Protein AF-A0A090WSJ0-F1 (afdb_monomer_lite)

Organism: NCBI:txid504487

Foldseek 3Di:
DCPDVVNCVVLVPLVVLLVVLLVLLVCVQPVDDPVPVVSVVVSVVSNVVSLVVSCVSCVVPVVNNVVSVVVVVVSVVVSVVSVVVVVCCVVPPPD

Sequence (95 aa):
MLLNPTFLKLNKAPLLLALASLVFYWAFAYNLVRTDYIKLITLYVALFVLFYNITKHLKHNSKALTYLAFAFRAIFILAIPNLSQDFIDLFGTDA

Structure (mmCIF, N/CA/C/O backbone):
data_AF-A0A090WSJ0-F1
#
_entry.id   AF-A0A090WSJ0-F1
#
loop_
_atom_site.group_PDB
_atom_site.id
_atom_site.type_symbol
_atom_site.label_atom_id
_atom_site.label_alt_id
_atom_site.label_comp_id
_atom_site.label_asym_id
_atom_site.label_entity_id
_atom_site.label_seq_id
_atom_site.pdbx_PDB_ins_code
_atom_site.Cartn_x
_atom_site.Cartn_y
_atom_site.Cartn_z
_atom_site.occupancy
_atom_site.B_iso_or_equiv
_atom_site.auth_seq_id
_atom_site.auth_comp_id
_atom_site.auth_asym_id
_atom_site.auth_atom_id
_atom_site.pdbx_PDB_model_num
ATOM 1 N N . MET A 1 1 ? -3.122 8.571 18.797 1.00 51.44 1 MET A N 1
ATOM 2 C CA . MET A 1 1 ? -3.952 7.414 19.220 1.00 51.44 1 MET A CA 1
ATOM 3 C C . MET A 1 1 ? -3.888 6.206 18.266 1.00 51.44 1 MET A C 1
ATOM 5 O O . MET A 1 1 ? -4.447 5.176 18.608 1.00 51.44 1 MET A O 1
ATOM 9 N N . LEU A 1 2 ? -3.206 6.297 17.108 1.00 49.00 2 LEU A N 1
ATOM 10 C CA . LEU A 1 2 ? -2.978 5.168 16.185 1.00 49.00 2 LEU A CA 1
ATOM 11 C C . LEU A 1 2 ? -1.928 4.169 16.704 1.00 49.00 2 LEU A C 1
ATOM 13 O O . LEU A 1 2 ? -2.092 2.963 16.588 1.00 49.00 2 LEU A O 1
ATOM 17 N N . LEU A 1 3 ? -0.868 4.693 17.323 1.00 59.03 3 LEU A N 1
ATOM 18 C CA . LEU A 1 3 ? 0.260 3.938 17.879 1.00 59.03 3 LEU A CA 1
ATOM 19 C C . LEU A 1 3 ? -0.027 3.418 19.298 1.00 59.03 3 LEU A C 1
ATOM 21 O O . LEU A 1 3 ? 0.877 3.306 20.117 1.00 59.03 3 LEU A O 1
ATOM 25 N N . ASN A 1 4 ? -1.296 3.160 19.628 1.00 61.94 4 ASN A N 1
ATOM 26 C CA . ASN A 1 4 ? -1.614 2.484 20.880 1.00 61.94 4 ASN A CA 1
ATOM 27 C C . ASN A 1 4 ? -1.405 0.974 20.661 1.00 61.94 4 ASN A C 1
ATOM 29 O O . ASN A 1 4 ? -2.026 0.427 19.741 1.00 61.94 4 ASN A O 1
ATOM 33 N N . PRO A 1 5 ? -0.591 0.272 21.470 1.00 61.84 5 PRO A N 1
ATOM 34 C CA . PRO A 1 5 ? -0.424 -1.179 21.357 1.00 61.84 5 PRO A CA 1
ATOM 35 C C . PRO 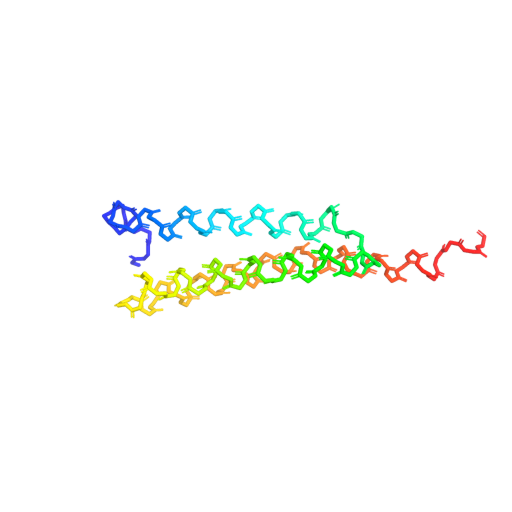A 1 5 ? -1.761 -1.934 21.377 1.00 61.84 5 PRO A C 1
ATOM 37 O O . PRO A 1 5 ? -1.915 -2.926 20.666 1.00 61.84 5 PRO A O 1
ATOM 40 N N . THR A 1 6 ? -2.773 -1.429 22.091 1.00 66.94 6 THR A N 1
ATOM 41 C CA . THR A 1 6 ? -4.128 -2.006 22.090 1.00 66.94 6 THR A CA 1
ATOM 42 C C . THR A 1 6 ? -4.804 -1.897 20.720 1.00 66.94 6 THR A C 1
ATOM 44 O O . THR A 1 6 ? -5.457 -2.837 20.272 1.00 66.94 6 THR A O 1
ATOM 47 N N . PHE A 1 7 ? -4.603 -0.782 20.009 1.00 67.06 7 PHE A N 1
ATOM 48 C CA . PHE A 1 7 ? -5.151 -0.565 18.668 1.00 67.06 7 PHE A CA 1
ATOM 49 C C . PHE A 1 7 ? -4.484 -1.475 17.629 1.00 67.06 7 PHE A C 1
ATOM 51 O O . PHE A 1 7 ? -5.184 -2.079 16.817 1.00 67.06 7 PHE A O 1
ATOM 58 N N . LEU A 1 8 ? -3.157 -1.635 17.707 1.00 62.72 8 LEU A N 1
ATOM 59 C CA . LEU A 1 8 ? -2.389 -2.564 16.866 1.00 62.72 8 LEU A CA 1
ATOM 60 C C . LEU A 1 8 ? -2.784 -4.027 17.118 1.00 62.72 8 LEU A C 1
ATOM 62 O O . LEU A 1 8 ? -2.876 -4.820 16.183 1.00 62.72 8 LEU A O 1
ATOM 66 N N . LYS A 1 9 ? -3.069 -4.386 18.376 1.00 63.03 9 LYS A N 1
ATOM 67 C CA . LYS A 1 9 ? -3.481 -5.745 18.752 1.00 63.03 9 LYS A CA 1
ATOM 68 C C . LYS A 1 9 ? -4.907 -6.084 18.299 1.00 63.03 9 LYS A C 1
ATOM 70 O O . LYS A 1 9 ? -5.161 -7.250 18.006 1.00 63.03 9 LYS A O 1
ATOM 75 N N . LEU A 1 10 ? -5.800 -5.093 18.215 1.00 68.06 10 LEU A N 1
ATOM 76 C CA . LEU A 1 10 ? -7.180 -5.238 17.724 1.00 68.06 10 LEU A CA 1
ATOM 77 C C . LEU A 1 10 ? -7.279 -5.199 16.190 1.00 68.06 10 LEU A C 1
ATOM 79 O O . LEU A 1 10 ? -8.091 -5.910 15.609 1.00 68.06 10 LEU A O 1
ATOM 83 N N . ASN A 1 11 ? -6.434 -4.411 15.521 1.00 71.69 11 ASN A N 1
ATOM 84 C CA . ASN A 1 11 ? -6.506 -4.166 14.077 1.00 71.69 11 ASN A CA 1
ATOM 85 C C . ASN A 1 11 ? -5.370 -4.864 13.310 1.00 71.69 11 ASN A C 1
ATOM 87 O O . ASN A 1 11 ? -4.763 -4.290 12.408 1.00 71.69 11 ASN A O 1
ATOM 91 N N . LYS A 1 12 ? -5.078 -6.124 13.654 1.00 75.25 12 LYS A N 1
ATOM 92 C CA . LYS A 1 12 ? -3.994 -6.900 13.020 1.00 75.25 12 LYS A CA 1
ATOM 93 C C . LYS A 1 12 ? -4.214 -7.124 11.523 1.00 75.25 12 LYS A C 1
ATOM 95 O O . LYS A 1 12 ? -3.277 -7.005 10.744 1.00 75.25 12 LYS A O 1
ATOM 100 N N . ALA A 1 13 ? -5.450 -7.424 11.121 1.00 81.94 13 ALA A N 1
ATOM 101 C CA . ALA A 1 13 ? -5.803 -7.675 9.723 1.00 81.94 13 ALA A CA 1
ATOM 10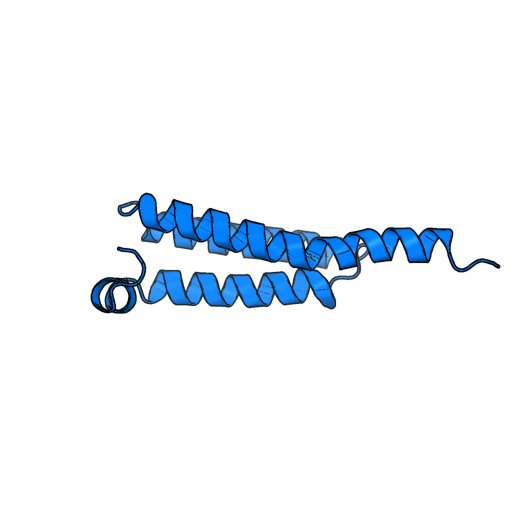2 C C . ALA A 1 13 ? -5.504 -6.475 8.797 1.00 81.94 13 ALA A C 1
ATOM 104 O O . ALA A 1 13 ? -4.753 -6.640 7.838 1.00 81.94 13 ALA A O 1
ATOM 105 N N . PRO A 1 14 ? -5.994 -5.252 9.071 1.00 82.00 14 PRO A N 1
ATOM 106 C CA . PRO A 1 14 ? -5.676 -4.093 8.238 1.00 82.00 14 PRO A CA 1
ATOM 107 C C . PRO A 1 14 ? -4.205 -3.665 8.319 1.00 82.00 14 PRO A C 1
ATOM 109 O O . PRO A 1 14 ? -3.694 -3.119 7.346 1.00 82.00 14 PRO A O 1
ATOM 112 N N . LEU A 1 15 ? -3.501 -3.951 9.422 1.00 82.94 15 LEU A N 1
ATOM 113 C CA . LEU A 1 15 ? -2.051 -3.750 9.506 1.00 82.94 15 LEU A CA 1
ATOM 114 C C . LEU A 1 15 ? -1.298 -4.674 8.534 1.00 82.94 15 LEU A C 1
ATOM 116 O O . LEU A 1 15 ? -0.416 -4.220 7.811 1.00 82.94 15 LEU A O 1
ATOM 120 N N . LEU A 1 16 ? -1.672 -5.956 8.482 1.00 86.38 16 LEU A N 1
ATOM 121 C CA . LEU A 1 16 ? -1.106 -6.919 7.532 1.00 86.38 16 LEU A CA 1
ATOM 122 C C . LEU A 1 16 ? -1.391 -6.514 6.085 1.00 86.38 16 LEU A C 1
ATOM 124 O O . LEU A 1 16 ? -0.494 -6.565 5.249 1.00 86.38 16 LEU A O 1
ATOM 128 N N . LEU A 1 17 ? -2.611 -6.055 5.798 1.00 87.12 17 LEU A N 1
ATOM 129 C CA . LEU A 1 17 ? -2.964 -5.534 4.477 1.00 87.12 17 LEU A CA 1
ATOM 130 C C . LEU A 1 17 ? -2.137 -4.291 4.117 1.00 87.12 17 LEU A C 1
ATOM 132 O O . LEU A 1 17 ? -1.687 -4.174 2.982 1.00 87.12 17 LEU A O 1
ATOM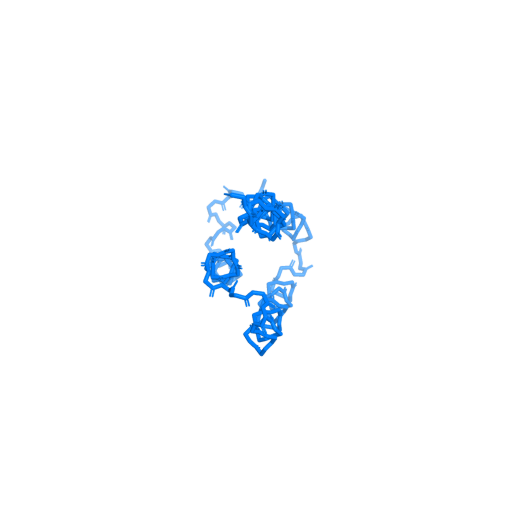 136 N N . ALA A 1 18 ? -1.881 -3.394 5.074 1.00 86.06 18 ALA A N 1
ATOM 137 C CA . ALA A 1 18 ? -1.024 -2.230 4.858 1.00 86.06 18 ALA A CA 1
ATOM 138 C C . ALA A 1 18 ? 0.430 -2.632 4.545 1.00 86.06 18 ALA A C 1
ATOM 140 O O . ALA A 1 18 ? 1.043 -2.096 3.619 1.00 86.06 18 ALA A O 1
ATOM 141 N N . LEU A 1 19 ? 0.973 -3.626 5.254 1.00 88.00 19 LEU A N 1
ATOM 142 C CA . LEU A 1 19 ? 2.297 -4.178 4.952 1.00 88.00 19 LEU A CA 1
ATOM 143 C C . LEU A 1 19 ? 2.336 -4.841 3.570 1.00 88.00 19 LEU A C 1
ATOM 145 O O . LEU A 1 19 ? 3.264 -4.597 2.802 1.00 88.00 19 LEU A O 1
ATOM 149 N N . ALA A 1 20 ? 1.307 -5.610 3.212 1.00 89.88 20 ALA A N 1
ATOM 150 C CA . ALA A 1 20 ? 1.200 -6.223 1.891 1.00 89.88 20 ALA A CA 1
ATOM 151 C C . ALA A 1 20 ? 1.156 -5.169 0.774 1.00 89.88 20 ALA A C 1
ATOM 153 O O . ALA A 1 20 ? 1.847 -5.304 -0.235 1.00 89.88 20 ALA A O 1
ATOM 154 N N . SER A 1 21 ? 0.420 -4.070 0.964 1.00 89.31 21 SER A N 1
ATOM 155 C CA . SER A 1 21 ? 0.425 -2.969 -0.005 1.00 89.31 21 SER A CA 1
ATOM 156 C C . SER A 1 21 ? 1.789 -2.289 -0.122 1.00 89.31 21 SER A C 1
ATOM 158 O O . SER A 1 21 ? 2.138 -1.856 -1.213 1.00 89.31 21 SER A O 1
ATOM 160 N N . LEU A 1 22 ? 2.588 -2.248 0.951 1.00 87.31 22 LEU A N 1
ATOM 161 C CA . LEU A 1 22 ? 3.959 -1.731 0.911 1.00 87.31 22 LEU A CA 1
ATOM 162 C C . LEU A 1 22 ? 4.838 -2.556 -0.042 1.00 87.31 22 LEU A C 1
ATOM 164 O O . LEU A 1 22 ? 5.585 -1.995 -0.839 1.00 87.31 22 LEU A O 1
ATOM 168 N N . VAL A 1 23 ? 4.699 -3.885 0.002 1.00 90.12 23 VAL A N 1
ATOM 169 C CA . VAL A 1 23 ? 5.409 -4.810 -0.895 1.00 90.12 23 VAL A CA 1
ATOM 170 C C . VAL A 1 23 ? 4.978 -4.598 -2.345 1.00 90.12 23 VAL A C 1
ATOM 172 O O . VAL A 1 23 ? 5.825 -4.540 -3.234 1.00 90.12 23 VAL A O 1
ATOM 175 N N . PHE A 1 24 ? 3.680 -4.421 -2.601 1.00 89.69 24 PHE A N 1
ATOM 176 C CA . PHE A 1 24 ? 3.221 -4.108 -3.953 1.00 89.69 24 PHE A CA 1
ATOM 177 C C . PHE A 1 24 ? 3.701 -2.731 -4.432 1.00 89.69 24 PHE A C 1
ATOM 179 O O . PHE A 1 24 ? 4.077 -2.606 -5.591 1.00 89.69 24 PHE A O 1
ATOM 186 N N . TYR A 1 25 ? 3.765 -1.716 -3.565 1.00 86.50 25 TYR A N 1
ATOM 187 C CA . TYR A 1 25 ? 4.373 -0.426 -3.913 1.00 86.50 25 TYR A CA 1
ATOM 188 C C . TYR A 1 25 ? 5.859 -0.553 -4.242 1.00 86.50 25 TYR A C 1
ATOM 190 O O . TYR A 1 25 ? 6.330 0.076 -5.185 1.00 86.50 25 TYR A O 1
ATOM 198 N N . TRP A 1 26 ? 6.590 -1.399 -3.518 1.00 85.38 26 TRP A N 1
ATOM 199 C CA . TRP A 1 26 ? 7.977 -1.704 -3.854 1.00 85.38 26 TRP A CA 1
ATOM 200 C C . TRP A 1 26 ? 8.089 -2.373 -5.229 1.00 85.38 26 TRP A C 1
ATOM 202 O O . TRP A 1 26 ? 8.890 -1.954 -6.062 1.00 85.38 26 TRP A O 1
ATOM 212 N N . ALA A 1 27 ? 7.244 -3.371 -5.505 1.00 87.56 27 ALA A N 1
ATOM 213 C CA . ALA A 1 27 ? 7.190 -4.020 -6.813 1.00 87.56 27 ALA A CA 1
ATOM 214 C C . ALA A 1 27 ? 6.832 -3.027 -7.935 1.00 87.56 27 ALA A C 1
ATOM 216 O O . ALA A 1 27 ? 7.421 -3.090 -9.010 1.00 87.56 27 ALA A O 1
ATOM 217 N N . PHE A 1 28 ? 5.927 -2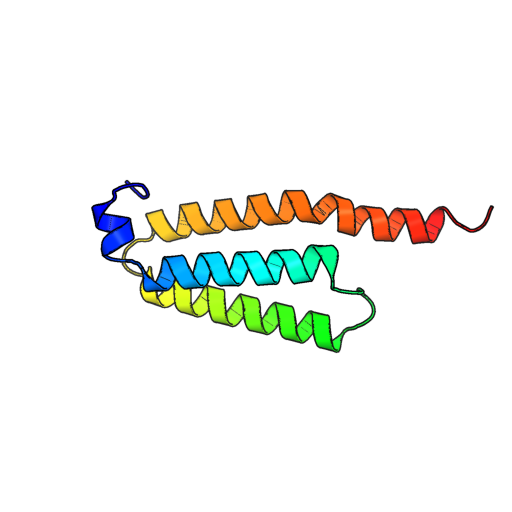.079 -7.669 1.00 85.75 28 PHE A N 1
ATOM 218 C CA . PHE A 1 28 ? 5.576 -0.994 -8.589 1.00 85.75 28 PHE A CA 1
ATOM 219 C C . PHE A 1 28 ? 6.752 -0.065 -8.876 1.00 85.75 28 PHE A C 1
ATOM 221 O O . PHE A 1 28 ? 6.911 0.405 -10.000 1.00 85.75 28 PHE A O 1
ATOM 228 N N . ALA A 1 29 ? 7.528 0.258 -7.843 1.00 82.88 29 ALA A N 1
ATOM 229 C CA . ALA A 1 29 ? 8.633 1.189 -7.956 1.00 82.88 29 ALA A CA 1
ATOM 230 C C . ALA A 1 29 ? 9.809 0.560 -8.705 1.00 82.88 29 ALA A C 1
ATOM 232 O O . ALA A 1 29 ? 10.320 1.198 -9.611 1.00 82.88 29 ALA A O 1
ATOM 233 N N . TYR A 1 30 ? 10.201 -0.675 -8.373 1.00 82.31 30 TYR A N 1
ATOM 234 C CA . TYR A 1 30 ? 11.481 -1.244 -8.817 1.00 82.31 30 TYR A CA 1
ATOM 235 C C . TYR A 1 30 ? 11.383 -2.388 -9.833 1.00 82.31 30 TYR A C 1
ATOM 237 O O . TYR A 1 30 ? 12.367 -2.677 -10.502 1.00 82.31 30 TYR A O 1
ATOM 245 N N . ASN A 1 31 ? 10.243 -3.077 -9.932 1.00 83.19 31 ASN A N 1
ATOM 246 C CA . ASN A 1 31 ? 10.106 -4.288 -10.759 1.00 83.19 31 ASN A CA 1
ATOM 247 C C . ASN A 1 31 ? 9.094 -4.118 -11.908 1.00 83.19 31 ASN A C 1
ATOM 249 O O . ASN A 1 31 ? 8.876 -5.029 -12.709 1.00 83.19 31 ASN A O 1
ATOM 253 N N . LEU A 1 32 ? 8.434 -2.961 -11.987 1.00 83.06 32 LEU A N 1
ATOM 254 C CA . LEU A 1 32 ? 7.465 -2.678 -13.032 1.00 83.06 32 LEU A CA 1
ATOM 255 C C . LEU A 1 32 ? 8.129 -1.920 -14.180 1.00 83.06 32 LEU A C 1
ATOM 257 O O . LEU A 1 32 ? 8.405 -0.729 -14.072 1.00 83.06 32 LEU A O 1
ATOM 261 N N . VAL A 1 33 ? 8.292 -2.603 -15.310 1.00 81.25 33 VAL A N 1
ATOM 262 C CA . VAL A 1 33 ? 8.585 -1.951 -16.589 1.00 81.25 33 VAL A CA 1
ATOM 263 C C . VAL A 1 33 ? 7.302 -1.273 -17.080 1.00 81.25 33 VAL A C 1
ATOM 265 O O . VAL A 1 33 ? 6.268 -1.928 -17.205 1.00 81.25 33 VAL A O 1
ATOM 268 N N . ARG A 1 34 ? 7.341 0.038 -17.351 1.00 74.50 34 ARG A N 1
ATOM 269 C CA . ARG A 1 34 ? 6.147 0.856 -17.665 1.00 74.50 34 ARG A CA 1
ATOM 270 C C . ARG A 1 34 ? 5.394 0.418 -18.923 1.00 74.50 34 ARG A C 1
ATOM 272 O O . ARG A 1 34 ? 4.193 0.655 -19.021 1.00 74.50 34 ARG A O 1
ATOM 279 N N . THR A 1 35 ? 6.087 -0.227 -19.856 1.00 81.88 35 THR A N 1
ATOM 280 C CA . THR A 1 35 ? 5.515 -0.776 -21.095 1.00 81.88 35 THR A CA 1
ATOM 281 C C . THR A 1 35 ? 4.792 -2.109 -20.882 1.00 81.88 35 THR A C 1
ATOM 283 O O . THR A 1 35 ? 4.022 -2.534 -21.741 1.00 81.88 35 THR A O 1
ATOM 286 N N . ASP A 1 36 ? 4.971 -2.760 -19.729 1.00 86.50 36 ASP A N 1
ATOM 287 C CA . ASP A 1 36 ? 4.231 -3.963 -19.350 1.00 86.50 36 ASP A CA 1
ATOM 288 C C . ASP A 1 36 ? 2.864 -3.567 -18.762 1.00 86.50 36 ASP A C 1
ATOM 290 O O . ASP A 1 36 ? 2.630 -3.569 -17.547 1.00 86.50 36 ASP A O 1
ATOM 294 N N . TYR A 1 37 ? 1.947 -3.178 -19.653 1.00 85.62 37 TYR A N 1
ATOM 295 C CA . TYR A 1 37 ? 0.608 -2.703 -19.288 1.00 85.62 37 TYR A CA 1
ATOM 296 C C . TYR A 1 37 ? -0.187 -3.735 -18.481 1.00 85.62 37 TYR A C 1
ATOM 298 O O . TYR A 1 37 ? -0.967 -3.363 -17.604 1.00 85.62 37 TYR A O 1
ATOM 306 N N . ILE A 1 38 ? 0.028 -5.029 -18.740 1.00 91.19 38 ILE A N 1
ATOM 307 C CA . ILE A 1 38 ? -0.644 -6.110 -18.015 1.00 91.19 38 ILE A CA 1
ATOM 308 C C . ILE A 1 38 ? -0.200 -6.113 -16.555 1.00 91.19 38 ILE A C 1
ATOM 310 O O . ILE A 1 38 ? -1.056 -6.101 -15.662 1.00 91.19 38 ILE A O 1
ATOM 314 N N . LYS A 1 39 ? 1.113 -6.068 -16.286 1.00 86.94 39 LYS A N 1
ATOM 315 C CA . LYS A 1 39 ? 1.606 -5.949 -14.907 1.00 86.94 39 LYS A CA 1
ATOM 316 C C . LYS A 1 39 ? 1.149 -4.655 -14.255 1.00 86.94 39 LYS A C 1
ATOM 318 O O . LYS A 1 39 ? 0.757 -4.693 -13.091 1.00 86.94 39 LYS A O 1
ATOM 323 N N . LEU A 1 40 ? 1.148 -3.543 -14.988 1.00 88.06 40 LEU A N 1
ATOM 324 C CA . LEU A 1 40 ? 0.729 -2.246 -14.460 1.00 88.06 40 LEU A CA 1
ATOM 325 C C . LEU A 1 40 ? -0.728 -2.288 -13.986 1.00 88.06 40 LEU A C 1
ATOM 327 O O . LEU A 1 40 ? -1.007 -1.979 -12.827 1.00 88.06 40 LEU A O 1
ATOM 331 N N . ILE A 1 41 ? -1.645 -2.734 -14.847 1.00 91.06 41 ILE A N 1
ATOM 332 C CA . ILE A 1 41 ? -3.072 -2.851 -14.519 1.00 91.06 41 ILE A CA 1
ATOM 333 C C . ILE A 1 41 ? -3.275 -3.840 -13.368 1.00 91.06 41 ILE A C 1
ATOM 335 O O . ILE A 1 41 ? -3.996 -3.534 -12.418 1.00 91.06 41 ILE A O 1
ATOM 339 N N . THR A 1 42 ? -2.602 -4.992 -13.409 1.00 92.56 42 THR A N 1
ATOM 340 C CA . THR A 1 42 ? -2.697 -6.014 -12.355 1.00 92.56 42 THR A CA 1
ATOM 341 C C . THR A 1 42 ? -2.284 -5.454 -10.999 1.00 92.56 42 THR A C 1
ATOM 343 O O . THR A 1 42 ? -2.996 -5.647 -10.011 1.00 92.56 42 THR A O 1
ATOM 346 N N . LEU A 1 43 ? -1.172 -4.715 -10.940 1.00 90.81 43 LEU A N 1
ATOM 347 C CA . LEU A 1 43 ? -0.717 -4.096 -9.701 1.00 90.81 43 LEU A CA 1
ATOM 348 C C . LEU A 1 43 ? -1.721 -3.057 -9.199 1.00 90.81 43 LEU A C 1
ATOM 350 O O . LEU A 1 43 ? -2.086 -3.086 -8.027 1.00 90.81 43 LEU A O 1
ATOM 354 N N . TYR A 1 44 ? -2.213 -2.179 -10.075 1.00 89.62 44 TYR A N 1
ATOM 355 C CA . TYR A 1 44 ? -3.207 -1.167 -9.705 1.00 89.62 44 TYR A CA 1
ATOM 356 C C . TYR A 1 44 ? -4.485 -1.792 -9.137 1.00 89.62 44 TYR A C 1
ATOM 358 O O . TYR A 1 44 ? -4.975 -1.350 -8.095 1.00 89.62 44 TYR A O 1
ATOM 366 N N . VAL A 1 45 ? -5.002 -2.843 -9.777 1.00 94.38 45 VAL A N 1
ATOM 367 C CA . VAL A 1 45 ? -6.186 -3.569 -9.299 1.00 94.38 45 VAL A CA 1
ATOM 368 C C . VAL A 1 45 ? -5.903 -4.241 -7.954 1.00 94.38 45 VAL A C 1
ATOM 370 O O . VAL A 1 45 ? -6.712 -4.118 -7.033 1.00 94.38 45 VAL A O 1
ATOM 373 N N . ALA A 1 46 ? -4.749 -4.893 -7.793 1.00 92.94 46 ALA A N 1
ATOM 374 C CA . ALA A 1 46 ? -4.363 -5.519 -6.529 1.00 92.94 46 ALA A CA 1
ATOM 375 C C . ALA A 1 46 ? -4.277 -4.491 -5.387 1.00 92.94 46 ALA A C 1
ATOM 377 O O . ALA A 1 46 ? -4.895 -4.682 -4.336 1.00 92.94 46 ALA A O 1
ATOM 378 N N . LEU A 1 47 ? -3.585 -3.367 -5.604 1.00 90.81 47 LEU A N 1
ATOM 379 C CA . LEU A 1 47 ? -3.510 -2.276 -4.629 1.00 90.81 47 LEU A CA 1
ATOM 380 C C . LEU A 1 47 ? -4.896 -1.710 -4.294 1.00 90.81 47 LEU A C 1
ATOM 382 O O . LEU A 1 47 ? -5.178 -1.447 -3.124 1.00 90.81 47 LEU A O 1
ATOM 386 N N . PHE A 1 48 ? -5.772 -1.552 -5.289 1.00 91.25 48 PHE A N 1
ATOM 387 C CA . PHE A 1 48 ? -7.135 -1.069 -5.076 1.00 91.25 48 PHE A CA 1
ATOM 388 C C . PHE A 1 48 ? -7.951 -2.024 -4.196 1.00 91.25 48 PHE A C 1
ATOM 390 O O . PHE A 1 48 ? -8.607 -1.587 -3.249 1.00 91.25 48 PHE A O 1
ATOM 397 N N . VAL A 1 49 ? -7.869 -3.332 -4.449 1.00 92.75 49 VAL A N 1
ATOM 398 C CA . VAL A 1 49 ? -8.546 -4.356 -3.637 1.00 92.75 49 VAL A CA 1
ATOM 399 C C . VAL A 1 49 ? -8.017 -4.358 -2.200 1.00 92.75 49 VAL A C 1
ATOM 401 O O . VAL A 1 49 ? -8.807 -4.435 -1.254 1.00 92.75 49 VAL A O 1
ATOM 404 N N . LEU A 1 50 ? -6.701 -4.230 -2.004 1.00 90.50 50 LEU A N 1
ATOM 405 C CA . LEU A 1 50 ? -6.112 -4.100 -0.667 1.00 90.50 50 LEU A CA 1
ATOM 406 C C . LEU A 1 50 ? -6.629 -2.844 0.045 1.00 90.50 50 LEU A C 1
ATOM 408 O O . LEU A 1 50 ? -7.086 -2.931 1.185 1.00 90.50 50 LEU A O 1
ATOM 412 N N . PHE A 1 51 ? -6.621 -1.696 -0.634 1.00 88.88 51 PHE A N 1
ATOM 413 C CA . PHE A 1 51 ? -7.123 -0.434 -0.091 1.00 88.88 51 PHE A CA 1
ATOM 414 C C . PHE A 1 51 ? -8.608 -0.510 0.286 1.00 88.88 51 PHE A C 1
ATOM 416 O O . PHE A 1 51 ? -9.005 -0.057 1.366 1.00 88.88 51 PHE A O 1
ATOM 423 N N . TYR A 1 52 ? -9.428 -1.128 -0.564 1.00 90.12 52 TYR A N 1
ATOM 424 C CA . TYR A 1 52 ? -10.845 -1.340 -0.295 1.00 90.12 52 TYR A CA 1
ATOM 425 C C . TYR A 1 52 ? -11.055 -2.195 0.961 1.00 90.12 52 TYR A C 1
ATOM 427 O O . TYR A 1 52 ? -11.840 -1.827 1.838 1.00 90.12 52 TYR A O 1
ATOM 435 N N . ASN A 1 53 ? -10.303 -3.291 1.103 1.00 89.56 53 ASN A N 1
ATOM 436 C CA . ASN A 1 53 ? -10.371 -4.142 2.291 1.00 89.56 53 ASN A CA 1
ATOM 437 C C . ASN A 1 53 ? -9.908 -3.410 3.559 1.00 89.56 53 ASN A C 1
ATOM 439 O O . ASN A 1 53 ? -10.594 -3.478 4.581 1.00 89.56 53 ASN A O 1
ATOM 443 N N . ILE A 1 54 ? -8.806 -2.650 3.502 1.00 87.75 54 ILE A N 1
ATOM 444 C CA . ILE A 1 54 ? -8.349 -1.826 4.635 1.00 87.75 54 ILE A CA 1
ATOM 445 C C . ILE A 1 54 ? -9.447 -0.844 5.049 1.00 87.75 54 ILE A C 1
ATOM 447 O O . ILE A 1 54 ? -9.789 -0.766 6.229 1.00 87.75 54 ILE A O 1
ATOM 451 N N . THR A 1 55 ? -10.045 -0.145 4.084 1.00 86.19 55 THR A N 1
ATOM 452 C CA . THR A 1 55 ? -11.119 0.827 4.331 1.00 86.19 55 THR A CA 1
ATOM 453 C C . THR A 1 55 ? -12.356 0.167 4.936 1.00 86.19 55 THR A C 1
ATOM 455 O O . THR A 1 55 ? -12.957 0.716 5.861 1.00 86.19 55 THR A O 1
ATOM 458 N N . LYS A 1 56 ? -12.715 -1.038 4.479 1.00 86.56 56 LYS A N 1
ATOM 459 C CA . LYS A 1 56 ? -13.832 -1.819 5.029 1.00 86.56 56 LYS A CA 1
ATOM 460 C C . LYS A 1 56 ? -13.597 -2.193 6.496 1.00 86.56 56 LYS A C 1
ATOM 462 O O . LYS A 1 56 ? -14.517 -2.067 7.301 1.00 86.56 56 LYS A O 1
ATOM 467 N N . HIS A 1 57 ? -12.377 -2.592 6.857 1.00 82.19 57 HIS A N 1
ATOM 468 C CA . HIS A 1 57 ? -12.019 -2.940 8.236 1.00 82.19 57 HIS A CA 1
ATOM 469 C C . HIS A 1 57 ? -11.845 -1.716 9.151 1.00 82.19 57 HIS A C 1
ATOM 471 O O . HIS A 1 57 ? -12.199 -1.780 10.326 1.00 82.19 57 HIS A O 1
ATOM 477 N N . LEU A 1 58 ? -11.344 -0.590 8.630 1.00 82.88 58 LEU A N 1
ATOM 478 C CA . LEU A 1 58 ? -11.118 0.652 9.387 1.00 82.88 58 LEU A CA 1
ATOM 479 C C . LEU A 1 58 ? -12.285 1.643 9.320 1.00 82.88 58 LEU A C 1
ATOM 481 O O . LEU A 1 58 ? -12.142 2.763 9.808 1.00 82.88 58 LEU A O 1
ATOM 485 N N . LYS A 1 59 ? -13.447 1.265 8.771 1.00 78.06 59 LYS A N 1
ATOM 486 C CA . LYS A 1 59 ? -14.587 2.180 8.573 1.00 78.06 59 LYS A CA 1
ATOM 487 C C . LYS A 1 59 ? -15.022 2.898 9.860 1.00 78.06 59 LYS A C 1
ATOM 489 O O . LYS A 1 59 ? -15.425 4.055 9.813 1.00 78.06 59 LYS A O 1
ATOM 494 N N . HIS A 1 60 ? -14.892 2.237 11.011 1.00 77.56 60 HIS A N 1
ATOM 495 C CA . HIS A 1 60 ? -15.214 2.809 12.325 1.00 77.56 60 HIS A CA 1
ATOM 496 C C . HIS A 1 60 ? -14.118 3.718 12.905 1.00 77.56 60 HIS A C 1
ATOM 498 O O . HIS A 1 60 ? -14.341 4.378 13.917 1.00 77.56 60 HIS A O 1
ATOM 504 N N . ASN A 1 61 ? -12.938 3.774 12.287 1.00 76.94 61 ASN A N 1
ATOM 505 C CA . ASN A 1 61 ? -11.811 4.575 12.744 1.00 76.94 61 ASN A CA 1
ATOM 506 C C . ASN A 1 61 ? -11.246 5.436 11.605 1.00 76.94 61 ASN A C 1
ATOM 508 O O . ASN A 1 61 ? -10.175 5.181 11.054 1.00 76.94 61 ASN A O 1
ATOM 512 N N . SER A 1 62 ? -11.980 6.501 11.277 1.00 75.31 62 SER A N 1
ATOM 513 C CA . SER A 1 62 ? -11.624 7.465 10.228 1.00 75.31 62 SER A CA 1
ATOM 514 C C . SER A 1 62 ? -10.247 8.098 10.435 1.00 75.31 62 SER A C 1
ATOM 516 O O . SER A 1 62 ? -9.496 8.246 9.475 1.00 75.31 62 SER A O 1
ATOM 518 N N . LYS A 1 63 ? -9.863 8.384 11.689 1.00 80.94 63 LYS A N 1
ATOM 519 C CA . LYS A 1 63 ? -8.522 8.893 12.025 1.00 80.94 63 LYS A CA 1
ATOM 520 C C . LYS A 1 63 ? -7.434 7.935 11.546 1.00 80.94 63 LYS A C 1
ATOM 522 O O . LYS A 1 63 ? -6.423 8.381 11.012 1.00 80.94 63 LYS A O 1
ATOM 527 N N . ALA A 1 64 ? -7.646 6.627 11.710 1.00 79.75 64 ALA A N 1
ATOM 528 C CA . ALA A 1 64 ? -6.696 5.623 11.256 1.00 79.75 64 ALA A CA 1
ATOM 529 C C . ALA A 1 64 ? -6.547 5.583 9.738 1.00 79.75 64 ALA A C 1
ATOM 531 O O . ALA A 1 64 ? -5.428 5.494 9.232 1.00 79.75 64 ALA A O 1
ATOM 532 N N . LEU A 1 65 ? -7.658 5.746 9.026 1.00 80.75 65 LEU A N 1
ATOM 533 C CA . LEU A 1 65 ? -7.659 5.839 7.574 1.00 80.75 65 LEU A CA 1
ATOM 534 C C . LEU A 1 65 ? -6.915 7.091 7.077 1.00 80.75 65 LEU A C 1
ATOM 536 O O . LEU A 1 65 ? -6.156 7.003 6.116 1.00 80.75 65 LEU A O 1
ATOM 540 N N . THR A 1 66 ? -7.055 8.231 7.766 1.00 84.81 66 THR A N 1
ATOM 541 C CA . THR A 1 66 ? -6.319 9.464 7.440 1.00 84.81 66 THR A CA 1
ATOM 542 C C . THR A 1 66 ? -4.809 9.271 7.547 1.00 84.81 66 THR A C 1
ATOM 544 O O . THR A 1 66 ? -4.091 9.586 6.601 1.00 84.81 66 THR A O 1
ATOM 547 N N . TYR A 1 67 ? -4.310 8.721 8.660 1.00 84.50 67 TYR A N 1
ATOM 548 C CA . TYR A 1 67 ? -2.870 8.469 8.811 1.00 84.50 67 TYR A CA 1
ATOM 549 C C . TYR A 1 67 ? -2.337 7.518 7.737 1.00 84.50 67 TYR A C 1
ATOM 551 O O . TYR A 1 67 ? -1.267 7.754 7.180 1.00 84.50 67 TYR A O 1
ATOM 559 N N . LEU A 1 68 ? -3.100 6.473 7.419 1.00 84.12 68 LEU A N 1
ATOM 560 C CA . LEU A 1 68 ? -2.738 5.491 6.403 1.00 84.12 68 LEU A CA 1
ATOM 561 C C . LEU A 1 68 ? -2.703 6.108 4.992 1.00 84.12 68 LEU A C 1
ATOM 563 O O . LEU A 1 68 ? -1.779 5.839 4.228 1.00 84.12 68 LEU A O 1
ATOM 567 N N . ALA A 1 69 ? -3.638 7.006 4.669 1.00 85.00 69 ALA A N 1
ATOM 568 C CA . ALA A 1 69 ? -3.632 7.758 3.413 1.00 85.00 69 ALA A CA 1
ATOM 569 C C . ALA A 1 69 ? -2.401 8.674 3.283 1.00 85.00 69 ALA A C 1
ATOM 571 O O . ALA A 1 69 ? -1.782 8.733 2.219 1.00 85.00 69 ALA A O 1
ATOM 572 N N . PHE A 1 70 ? -2.009 9.355 4.366 1.00 87.44 70 PHE A N 1
ATOM 573 C CA . PHE A 1 70 ? -0.774 10.146 4.389 1.00 87.44 70 PHE A CA 1
ATOM 574 C C . PHE A 1 70 ? 0.478 9.271 4.251 1.00 87.44 70 PHE A C 1
ATOM 576 O O . PHE A 1 70 ? 1.384 9.632 3.502 1.00 87.44 70 PHE A O 1
ATOM 583 N N . ALA A 1 71 ? 0.516 8.107 4.907 1.00 85.94 71 ALA A N 1
ATOM 584 C CA . ALA A 1 71 ? 1.628 7.165 4.791 1.00 85.94 71 ALA A CA 1
ATOM 585 C C . ALA A 1 71 ? 1.800 6.652 3.350 1.00 85.94 71 ALA A C 1
ATOM 587 O O . ALA A 1 71 ? 2.909 6.686 2.820 1.00 85.94 71 ALA A O 1
ATOM 588 N N . PHE A 1 72 ? 0.714 6.261 2.674 1.00 82.81 72 PHE A N 1
ATOM 589 C CA . PHE A 1 72 ? 0.787 5.860 1.263 1.00 82.81 72 PHE A CA 1
ATOM 590 C C . PHE A 1 72 ? 1.239 6.990 0.340 1.00 82.81 72 PHE A C 1
ATOM 592 O O . PHE A 1 72 ? 2.009 6.748 -0.588 1.00 82.81 72 PHE A O 1
ATOM 599 N N . ARG A 1 73 ? 0.828 8.234 0.609 1.00 83.88 73 ARG A N 1
ATOM 600 C CA . ARG A 1 73 ? 1.345 9.397 -0.126 1.00 83.88 73 ARG A CA 1
ATOM 601 C C . ARG A 1 73 ? 2.848 9.588 0.063 1.00 83.88 73 ARG A C 1
ATOM 603 O O . ARG A 1 73 ? 3.528 9.894 -0.908 1.00 83.88 73 ARG A O 1
ATOM 610 N N . ALA A 1 74 ? 3.373 9.379 1.269 1.00 85.75 74 ALA A N 1
ATOM 611 C CA . ALA A 1 74 ? 4.811 9.468 1.516 1.00 85.75 74 ALA A CA 1
ATOM 612 C C . ALA A 1 74 ? 5.602 8.399 0.740 1.00 85.75 74 ALA A C 1
ATOM 614 O O . ALA A 1 74 ? 6.661 8.696 0.197 1.00 85.75 74 ALA A O 1
ATOM 615 N N . ILE A 1 75 ? 5.061 7.183 0.617 1.00 80.19 75 ILE A N 1
ATOM 616 C CA . ILE A 1 75 ? 5.670 6.114 -0.194 1.00 80.19 75 ILE A CA 1
ATOM 617 C C . ILE A 1 75 ? 5.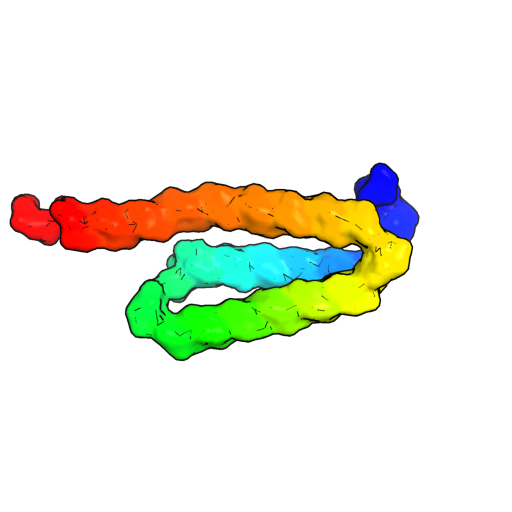726 6.515 -1.669 1.00 80.19 75 ILE A C 1
ATOM 619 O O . ILE A 1 75 ? 6.749 6.316 -2.319 1.00 80.19 75 ILE A O 1
ATOM 623 N N . PHE A 1 76 ? 4.663 7.138 -2.188 1.00 75.44 76 PHE A N 1
ATOM 624 C CA . PHE A 1 76 ? 4.668 7.655 -3.555 1.00 75.44 76 PHE A CA 1
ATOM 625 C C . PHE A 1 76 ? 5.784 8.671 -3.787 1.00 75.44 76 PHE A C 1
ATOM 627 O O . PHE A 1 76 ? 6.403 8.616 -4.840 1.00 75.44 76 PHE A O 1
ATOM 634 N N . ILE A 1 77 ? 6.097 9.534 -2.814 1.00 78.50 77 ILE A N 1
ATOM 635 C CA . ILE A 1 77 ? 7.190 10.512 -2.940 1.00 78.50 77 ILE A CA 1
ATOM 636 C C . ILE A 1 77 ? 8.542 9.824 -3.171 1.00 78.50 77 ILE A C 1
ATOM 638 O O . ILE A 1 77 ? 9.339 10.309 -3.967 1.00 78.50 77 ILE A O 1
ATOM 642 N N . LEU A 1 78 ? 8.781 8.671 -2.543 1.00 74.31 78 LEU A N 1
ATOM 643 C CA . LEU A 1 78 ? 9.997 7.879 -2.765 1.00 74.31 78 LEU A CA 1
ATOM 644 C C . LEU A 1 78 ? 10.003 7.158 -4.120 1.00 74.31 78 LEU A C 1
ATOM 646 O O . LEU A 1 78 ? 11.072 6.868 -4.647 1.00 74.31 78 LEU A O 1
ATOM 650 N N . ALA A 1 79 ? 8.831 6.883 -4.696 1.00 72.44 79 ALA A N 1
ATOM 651 C CA . ALA A 1 79 ? 8.710 6.301 -6.031 1.00 72.44 79 ALA A CA 1
ATOM 652 C C . ALA A 1 79 ? 8.842 7.348 -7.158 1.00 72.44 79 ALA A C 1
ATOM 654 O O . ALA A 1 79 ? 9.268 6.989 -8.253 1.00 72.44 79 ALA A O 1
ATOM 655 N N . ILE A 1 80 ? 8.522 8.628 -6.902 1.00 72.50 80 ILE A N 1
ATOM 656 C CA . ILE A 1 80 ? 8.660 9.739 -7.868 1.00 72.50 80 ILE A CA 1
ATOM 657 C C . ILE A 1 80 ? 10.035 9.786 -8.555 1.00 72.50 80 ILE A C 1
ATOM 659 O O . ILE A 1 80 ? 10.024 9.877 -9.782 1.00 72.50 80 ILE A O 1
ATOM 663 N N . PRO A 1 81 ? 11.194 9.717 -7.858 1.00 67.12 81 PRO A N 1
ATOM 664 C CA . PRO A 1 81 ? 12.490 9.792 -8.530 1.00 67.12 81 PRO A CA 1
ATOM 665 C C . PRO A 1 81 ? 12.639 8.718 -9.604 1.00 67.12 81 PRO A C 1
ATOM 667 O O . PRO A 1 81 ? 13.085 9.033 -10.700 1.00 67.12 81 PRO A O 1
ATOM 670 N N . ASN A 1 82 ? 12.163 7.494 -9.350 1.00 68.31 82 ASN A N 1
ATOM 671 C CA . ASN A 1 82 ? 12.232 6.417 -10.335 1.00 68.31 82 ASN A CA 1
ATOM 672 C C . ASN A 1 82 ? 11.336 6.685 -11.559 1.00 68.31 82 ASN A C 1
ATOM 674 O O . ASN A 1 82 ? 11.713 6.363 -12.678 1.00 68.31 82 ASN A O 1
ATOM 678 N N . LEU A 1 83 ? 10.181 7.339 -11.373 1.00 65.19 83 LEU A N 1
ATOM 679 C CA . LEU A 1 83 ? 9.328 7.770 -12.490 1.00 65.19 83 LEU A CA 1
ATOM 680 C C . LEU A 1 83 ? 9.947 8.915 -13.308 1.00 65.19 83 LEU A C 1
ATOM 682 O O . LEU A 1 83 ? 9.717 8.987 -14.512 1.00 65.19 83 LEU A O 1
ATOM 686 N N . SER A 1 84 ? 10.690 9.828 -12.676 1.00 64.19 84 SER A N 1
ATOM 687 C CA . SER A 1 84 ? 11.416 10.879 -13.404 1.00 64.19 84 SER A CA 1
ATOM 688 C C . SER A 1 84 ? 12.697 10.366 -14.062 1.00 64.19 84 SER A C 1
ATOM 690 O O . SER A 1 84 ? 13.108 10.916 -15.079 1.00 64.19 84 SER A O 1
ATOM 692 N N . GLN A 1 85 ? 13.308 9.313 -13.510 1.00 58.72 85 GLN A N 1
ATOM 693 C CA . GLN A 1 85 ? 14.481 8.652 -14.085 1.00 58.72 85 GLN A CA 1
ATOM 694 C C . GLN A 1 85 ? 14.141 8.028 -15.445 1.00 58.72 85 GLN A C 1
ATOM 696 O O . GLN A 1 85 ? 14.869 8.259 -16.402 1.00 58.72 85 GLN A O 1
ATOM 701 N N . ASP A 1 86 ? 12.973 7.378 -15.560 1.00 61.06 86 ASP A N 1
ATOM 702 C CA . ASP A 1 86 ? 12.443 6.860 -16.835 1.00 61.06 86 ASP A CA 1
ATOM 703 C C . ASP A 1 86 ? 12.336 7.960 -17.918 1.00 61.06 86 ASP A C 1
ATOM 705 O O . ASP A 1 86 ? 12.442 7.677 -19.109 1.00 61.06 86 ASP A O 1
ATOM 709 N N . PHE A 1 87 ? 12.140 9.228 -17.529 1.00 58.84 87 PHE A N 1
ATOM 710 C CA . PHE A 1 87 ? 12.153 10.369 -18.454 1.00 58.84 87 PHE A CA 1
ATOM 711 C C . PHE A 1 87 ? 13.572 10.805 -18.833 1.00 58.84 87 PHE A C 1
ATOM 713 O O . PHE A 1 87 ? 13.792 11.233 -19.960 1.00 58.84 87 PHE A O 1
ATOM 720 N N . ILE A 1 88 ? 14.531 10.723 -17.910 1.00 61.62 88 ILE A N 1
ATOM 721 C CA . ILE A 1 88 ? 15.927 11.102 -18.165 1.00 61.62 88 ILE A CA 1
ATOM 722 C C . ILE A 1 88 ? 16.593 10.083 -19.089 1.00 61.62 88 ILE A C 1
ATOM 724 O O . ILE A 1 88 ? 17.249 10.494 -20.040 1.00 61.62 88 ILE A O 1
ATOM 728 N N . ASP A 1 89 ? 16.363 8.788 -18.886 1.00 59.56 89 ASP A N 1
ATOM 729 C CA . ASP A 1 89 ? 16.930 7.739 -19.743 1.00 59.56 89 ASP A CA 1
ATOM 730 C C . ASP A 1 89 ? 16.386 7.816 -21.183 1.00 59.56 89 ASP A C 1
ATOM 732 O O . ASP A 1 89 ? 17.116 7.554 -22.140 1.00 59.56 89 ASP A O 1
ATOM 736 N N . LEU A 1 90 ? 15.132 8.260 -21.352 1.00 59.09 90 LEU A N 1
ATOM 737 C CA . LEU A 1 90 ? 14.513 8.493 -22.663 1.00 59.09 90 LEU A CA 1
ATOM 738 C C . LEU A 1 90 ? 15.170 9.641 -23.455 1.00 59.09 90 LEU A C 1
ATOM 740 O O . LEU A 1 90 ? 15.133 9.628 -24.680 1.00 59.09 90 LEU A O 1
ATOM 744 N N . PHE A 1 91 ? 15.736 10.644 -22.777 1.00 60.78 91 PHE A N 1
ATOM 745 C CA . PHE A 1 91 ? 16.332 11.829 -23.417 1.00 60.78 91 PHE A CA 1
ATOM 746 C C . PHE A 1 91 ? 17.863 11.908 -23.281 1.00 60.78 91 PHE A C 1
ATOM 748 O O . PHE A 1 91 ? 18.479 12.791 -23.877 1.00 60.78 91 PHE A O 1
ATOM 755 N N . GLY A 1 92 ? 18.480 11.036 -22.480 1.00 59.28 92 GLY A N 1
ATOM 756 C CA . GLY A 1 92 ? 19.873 11.151 -22.038 1.00 59.28 92 GLY A CA 1
ATOM 757 C C . GLY A 1 92 ? 20.842 10.116 -22.601 1.00 59.28 9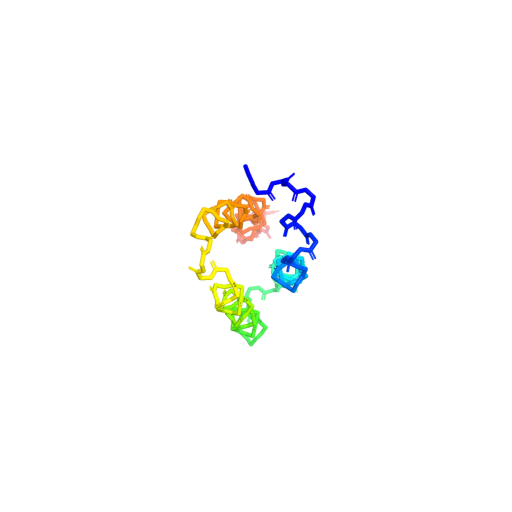2 GLY A C 1
ATOM 758 O O . GLY A 1 92 ? 22.015 10.158 -22.239 1.00 59.28 92 GLY A O 1
ATOM 759 N N . THR A 1 93 ? 20.395 9.208 -23.471 1.00 58.59 93 THR A N 1
ATOM 760 C CA . THR A 1 93 ? 21.215 8.062 -23.902 1.00 58.59 93 THR A CA 1
ATOM 761 C C . THR A 1 93 ? 21.296 7.893 -25.420 1.00 58.59 93 THR A C 1
ATOM 763 O O . THR A 1 93 ? 21.325 6.772 -25.902 1.00 58.59 93 THR A O 1
ATOM 766 N N . ASP A 1 94 ? 21.397 9.002 -26.161 1.00 52.56 94 ASP A N 1
ATOM 767 C CA . ASP A 1 94 ? 21.701 9.015 -27.606 1.00 52.56 94 ASP A CA 1
ATOM 768 C C . ASP A 1 94 ? 22.863 9.983 -27.966 1.00 52.56 94 ASP A C 1
ATOM 770 O O . ASP A 1 94 ? 22.876 10.561 -29.055 1.00 52.56 94 ASP A O 1
ATOM 774 N N . ALA A 1 95 ? 23.836 10.197 -27.066 1.00 45.25 95 ALA A N 1
ATOM 775 C CA . ALA A 1 95 ? 25.040 11.003 -27.334 1.00 45.25 95 ALA A CA 1
ATOM 776 C C . ALA A 1 95 ? 26.332 10.236 -27.029 1.00 45.25 95 ALA A C 1
ATOM 778 O O . ALA A 1 95 ? 26.415 9.637 -25.932 1.00 45.25 95 ALA A O 1
#

Secondary structure (DSSP, 8-state):
-TT-HHHHHH-HHHHHHHHHHHHHHHHHHHT--TT-HHHHHHHHHHHHHHHHHHHHHSTT-HHHHHHHHHHHHHHHHHHHHHHHHHHHHHHHS--

pLDDT: mean 78.2, std 11.97, range [45.25, 94.38]

Radius of gyration: 16.44 Å; chains: 1; bounding box: 40×20×50 Å